Protein AF-A0AAW7EK12-F1 (afdb_monomer_lite)

Sequence (118 aa):
MRKSYTFGIPFGLQRESGLFLDITEVSRGIDCNCICPACKTDLLAKQGEVKLWHFSHSTAVAGDCDGLMEAIRGKIIEVINEHQVLGFPNLLAGDDGGPVSLNEVIGSGSMFGGTADL

Foldseek 3Di:
DQPDPVDAAQWFQAPPVSATDGLVRADAFQRSNGAQQFQRAGWGFDDDDPDDTHIDGPDGDPDDTPSNVSSVVRNVVVVCVVPQWDWDCDFPPRDGTGIDGVVLVVDPDRPDDHDDDD

pLDDT: mean 83.7, std 17.68, range [35.78, 98.56]

Structure (mmCIF, N/CA/C/O backbone):
data_AF-A0AAW7EK12-F1
#
_entry.id   AF-A0AAW7EK12-F1
#
loop_
_atom_site.group_PDB
_atom_site.id
_atom_site.type_symbol
_atom_site.label_atom_id
_atom_site.label_alt_id
_atom_site.label_comp_id
_atom_site.label_asym_id
_atom_site.label_entity_id
_atom_site.label_seq_id
_atom_site.pdbx_PDB_ins_code
_atom_site.Cartn_x
_atom_site.Cartn_y
_atom_site.Cartn_z
_atom_site.occupancy
_atom_site.B_iso_or_equiv
_atom_site.auth_seq_id
_atom_site.auth_comp_id
_atom_site.auth_asym_id
_atom_site.auth_atom_id
_atom_site.pdbx_PDB_model_num
ATOM 1 N N . MET A 1 1 ? 25.222 -3.405 -6.351 1.00 35.78 1 MET A N 1
ATOM 2 C CA . MET A 1 1 ? 24.742 -4.680 -5.773 1.00 35.78 1 MET A CA 1
ATOM 3 C C . MET A 1 1 ? 23.264 -4.508 -5.448 1.00 35.78 1 MET A C 1
ATOM 5 O O . MET A 1 1 ? 22.950 -3.606 -4.685 1.00 35.78 1 MET A O 1
ATOM 9 N N . ARG A 1 2 ? 22.348 -5.248 -6.091 1.00 41.81 2 ARG A N 1
ATOM 10 C CA . ARG A 1 2 ? 20.910 -5.152 -5.776 1.00 41.81 2 ARG A CA 1
ATOM 11 C C . ARG A 1 2 ? 20.693 -5.828 -4.423 1.00 41.81 2 ARG A C 1
ATOM 13 O O . ARG A 1 2 ? 20.919 -7.030 -4.320 1.00 41.81 2 ARG A O 1
ATOM 20 N N . LYS A 1 3 ? 20.334 -5.064 -3.389 1.00 43.06 3 LYS A N 1
ATOM 21 C CA . LYS A 1 3 ? 19.972 -5.626 -2.084 1.00 43.06 3 LYS A CA 1
ATOM 22 C C . LYS A 1 3 ? 18.688 -6.436 -2.273 1.00 43.06 3 LYS A C 1
ATOM 24 O O . LYS A 1 3 ? 17.646 -5.894 -2.629 1.00 43.06 3 LYS A O 1
ATOM 29 N N . SER A 1 4 ? 18.816 -7.752 -2.148 1.00 43.69 4 SER A N 1
ATOM 30 C CA . SER A 1 4 ? 17.712 -8.701 -2.226 1.00 43.69 4 SER A CA 1
ATOM 31 C C . SER A 1 4 ? 17.066 -8.750 -0.852 1.00 43.69 4 SER A C 1
ATOM 33 O O . SER A 1 4 ? 17.500 -9.521 -0.002 1.00 43.69 4 SER A O 1
ATOM 35 N N . TYR A 1 5 ? 16.055 -7.919 -0.616 1.00 50.28 5 TYR A N 1
ATOM 36 C CA . TYR A 1 5 ? 15.124 -8.224 0.461 1.00 50.28 5 TYR A CA 1
ATOM 37 C C . TYR A 1 5 ? 14.461 -9.555 0.093 1.00 50.28 5 TYR A C 1
ATOM 39 O O . TYR A 1 5 ? 13.842 -9.682 -0.961 1.00 50.28 5 TYR A O 1
ATOM 47 N N . THR A 1 6 ? 14.689 -10.578 0.917 1.00 54.78 6 THR A N 1
ATOM 48 C CA . THR A 1 6 ? 14.217 -11.959 0.707 1.00 54.78 6 THR A CA 1
ATOM 49 C C . THR A 1 6 ? 12.686 -12.052 0.655 1.00 54.78 6 THR A C 1
ATOM 51 O O . THR A 1 6 ? 12.140 -13.042 0.177 1.00 54.78 6 THR A O 1
ATOM 54 N N . PHE A 1 7 ? 11.998 -10.998 1.094 1.00 68.00 7 PHE A N 1
ATOM 55 C CA . PHE A 1 7 ? 10.551 -10.889 1.162 1.00 68.00 7 PHE A CA 1
ATOM 56 C C . PHE A 1 7 ? 10.125 -9.652 0.368 1.00 68.00 7 PHE A C 1
ATOM 58 O O . PHE A 1 7 ? 10.667 -8.564 0.569 1.00 68.00 7 PHE A O 1
ATOM 65 N N . GLY A 1 8 ? 9.219 -9.833 -0.594 1.00 86.25 8 GLY A N 1
ATOM 66 C CA . GLY A 1 8 ? 8.693 -8.722 -1.381 1.00 86.25 8 GLY A CA 1
ATOM 67 C C . GLY A 1 8 ? 7.722 -7.857 -0.576 1.00 86.25 8 GLY A C 1
ATOM 68 O O . GLY A 1 8 ? 7.357 -8.189 0.549 1.00 86.25 8 GLY A O 1
ATOM 69 N N . ILE A 1 9 ? 7.320 -6.727 -1.150 1.00 94.69 9 ILE A N 1
ATOM 70 C CA . ILE A 1 9 ? 6.393 -5.798 -0.499 1.00 94.69 9 ILE A CA 1
ATOM 71 C C . ILE A 1 9 ? 4.975 -6.400 -0.590 1.00 94.69 9 ILE A C 1
ATOM 73 O O . ILE A 1 9 ? 4.588 -6.799 -1.690 1.00 94.69 9 ILE A O 1
ATOM 77 N N . PRO A 1 10 ? 4.216 -6.514 0.516 1.00 94.81 10 PRO A N 1
ATOM 78 C CA . PRO A 1 10 ? 2.920 -7.199 0.518 1.00 94.81 10 PRO A CA 1
ATOM 79 C C . PRO A 1 10 ? 1.769 -6.325 0.002 1.00 94.81 10 PRO A C 1
ATOM 81 O O . PRO A 1 10 ? 0.907 -6.830 -0.706 1.00 94.81 10 PRO A O 1
ATOM 84 N N . PHE A 1 11 ? 1.796 -5.018 0.288 1.00 98.00 11 PHE A N 1
ATOM 85 C CA . PHE A 1 11 ? 0.751 -4.075 -0.118 1.00 98.00 11 PHE A CA 1
ATOM 86 C C . PHE A 1 11 ? 1.333 -2.918 -0.927 1.00 98.00 11 PHE A C 1
ATOM 88 O O . PHE A 1 11 ? 2.357 -2.336 -0.557 1.00 98.00 11 PHE A O 1
ATOM 95 N N . GLY A 1 12 ? 0.668 -2.572 -2.024 1.00 98.00 12 GLY A N 1
ATOM 96 C CA . GLY A 1 12 ? 0.976 -1.392 -2.820 1.00 98.00 12 GLY A CA 1
ATOM 97 C C . GLY A 1 12 ? 0.032 -0.246 -2.474 1.00 98.00 12 GLY A C 1
ATOM 98 O O . GLY A 1 12 ? -1.174 -0.450 -2.402 1.00 98.00 12 GLY A O 1
ATOM 99 N N . LEU A 1 13 ? 0.554 0.972 -2.306 1.00 98.56 13 LEU A N 1
ATOM 100 C CA . LEU A 1 13 ? -0.296 2.159 -2.185 1.00 98.56 13 LEU A CA 1
ATOM 101 C C . LEU A 1 13 ? -0.784 2.545 -3.587 1.00 98.56 13 LEU A C 1
ATOM 103 O O . LEU A 1 13 ? 0.021 2.990 -4.409 1.00 98.56 13 LEU A O 1
ATOM 107 N N . GLN A 1 14 ? -2.063 2.337 -3.890 1.00 98.44 14 GLN A N 1
ATOM 108 C CA . GLN A 1 14 ? -2.622 2.648 -5.205 1.00 98.44 14 GLN A CA 1
ATOM 109 C C . GLN A 1 14 ? -2.793 4.161 -5.366 1.00 98.44 14 GLN A C 1
ATOM 111 O O . GLN A 1 14 ? -3.350 4.834 -4.500 1.00 98.44 14 GLN A O 1
ATOM 116 N N . ARG A 1 15 ? -2.323 4.710 -6.492 1.00 98.12 15 ARG A N 1
ATOM 117 C CA . ARG A 1 15 ? -2.361 6.162 -6.734 1.00 98.12 15 ARG A CA 1
ATOM 118 C C . ARG A 1 15 ? -3.777 6.728 -6.840 1.00 98.12 15 ARG A C 1
ATOM 120 O O . ARG A 1 15 ? -3.990 7.867 -6.444 1.00 98.12 15 ARG A O 1
ATOM 127 N N . GLU A 1 16 ? -4.705 5.964 -7.406 1.00 96.69 16 GLU A N 1
ATOM 128 C CA . GLU A 1 16 ? -6.064 6.429 -7.709 1.00 96.69 16 GLU A CA 1
ATOM 129 C C . GLU A 1 16 ? -6.961 6.458 -6.473 1.00 96.69 16 GLU A C 1
ATOM 131 O O . GLU A 1 16 ? -7.551 7.493 -6.174 1.00 96.69 16 GLU A O 1
ATOM 136 N N . SER A 1 17 ? -7.046 5.344 -5.743 1.00 96.75 17 SER A N 1
ATOM 137 C CA . SER A 1 17 ? -7.866 5.259 -4.529 1.00 96.75 17 SER A CA 1
ATOM 138 C C . SER A 1 17 ? -7.181 5.837 -3.292 1.00 96.75 17 SER A C 1
ATOM 140 O O . SER A 1 17 ? -7.859 6.224 -2.345 1.00 96.75 17 SER A O 1
ATOM 142 N N . GLY A 1 18 ? -5.845 5.881 -3.274 1.00 97.19 18 GLY A N 1
ATOM 143 C CA . GLY A 1 18 ? -5.081 6.193 -2.068 1.00 97.19 18 GLY A CA 1
ATOM 144 C C . GLY A 1 18 ? -5.085 5.072 -1.024 1.00 97.19 18 GLY A C 1
ATOM 145 O O . GLY A 1 18 ? -4.645 5.317 0.097 1.00 97.19 18 GLY A O 1
ATOM 146 N N . LEU A 1 19 ? -5.555 3.870 -1.378 1.00 97.81 19 LEU A N 1
ATOM 147 C CA . LEU A 1 19 ? -5.644 2.714 -0.485 1.00 97.81 19 LEU A CA 1
ATOM 148 C C . LEU A 1 19 ? -4.448 1.765 -0.634 1.00 97.81 19 LEU A C 1
ATOM 150 O O . LEU A 1 19 ? -3.782 1.713 -1.675 1.00 97.81 19 LEU A O 1
ATOM 154 N N . PHE A 1 20 ? -4.199 0.982 0.410 1.00 98.38 20 PHE A N 1
ATOM 155 C CA . PHE A 1 20 ? -3.253 -0.127 0.416 1.00 98.38 20 PHE A CA 1
ATOM 156 C C . PHE A 1 20 ? -3.923 -1.386 -0.136 1.00 98.38 20 PHE A C 1
ATOM 158 O O . PHE A 1 20 ? -4.725 -2.031 0.542 1.00 98.38 20 PHE A O 1
ATOM 165 N N . LEU A 1 21 ? -3.551 -1.760 -1.358 1.00 98.19 21 LEU A N 1
ATOM 166 C CA . LEU A 1 21 ? -4.080 -2.942 -2.031 1.00 98.19 21 LEU A CA 1
ATOM 167 C C . LEU A 1 21 ? -3.136 -4.134 -1.887 1.00 98.19 21 LEU A C 1
ATOM 169 O O . LEU A 1 21 ? -1.916 -4.003 -2.054 1.00 98.19 21 LEU A O 1
ATOM 173 N N . ASP A 1 22 ? -3.708 -5.298 -1.593 1.00 97.31 22 ASP A N 1
ATOM 174 C CA . ASP A 1 22 ? -3.034 -6.585 -1.694 1.00 97.31 22 ASP A CA 1
ATOM 175 C C . ASP A 1 22 ? -2.736 -6.910 -3.161 1.00 97.31 22 ASP A C 1
ATOM 177 O O . ASP A 1 22 ? -3.387 -6.437 -4.096 1.00 97.31 22 ASP A O 1
ATOM 181 N N . ILE A 1 23 ? -1.731 -7.750 -3.391 1.00 95.94 23 ILE A N 1
ATOM 182 C CA . ILE A 1 23 ? -1.370 -8.132 -4.752 1.00 95.94 23 ILE A CA 1
ATOM 183 C C . ILE A 1 23 ? -2.477 -8.899 -5.490 1.00 95.94 23 ILE A C 1
ATOM 185 O O . ILE A 1 23 ? -2.476 -8.931 -6.718 1.00 95.94 23 ILE A O 1
ATOM 189 N N . THR A 1 24 ? -3.412 -9.528 -4.786 1.00 96.19 24 THR A N 1
ATOM 190 C CA . THR A 1 24 ? -4.568 -10.206 -5.389 1.00 96.19 24 THR A CA 1
ATOM 191 C C . THR A 1 24 ? -5.635 -9.236 -5.901 1.00 96.19 24 THR A C 1
ATOM 193 O O . THR A 1 24 ? -6.442 -9.619 -6.744 1.00 96.19 24 THR A O 1
ATOM 196 N N . GLU A 1 25 ? -5.601 -7.978 -5.460 1.00 97.25 25 GLU A N 1
ATOM 197 C CA . GLU A 1 25 ? -6.600 -6.949 -5.774 1.00 97.25 25 GLU A CA 1
ATOM 198 C C . GLU A 1 25 ? -6.195 -6.067 -6.967 1.00 97.25 25 GLU A C 1
ATOM 200 O O . GLU A 1 25 ? -6.928 -5.157 -7.353 1.00 97.25 25 GLU A O 1
ATOM 205 N N . VAL A 1 26 ? -5.024 -6.314 -7.563 1.00 97.62 26 VAL A N 1
ATOM 206 C CA . VAL A 1 26 ? -4.451 -5.460 -8.611 1.00 97.62 26 VAL A CA 1
ATOM 207 C C . VAL A 1 26 ? -4.124 -6.212 -9.895 1.00 97.62 26 VAL A C 1
ATOM 209 O O . VAL A 1 26 ? -3.829 -7.411 -9.912 1.00 97.62 26 VAL A O 1
ATOM 212 N N . SER A 1 27 ? -4.094 -5.454 -10.990 1.00 97.56 27 SER A N 1
ATOM 213 C CA . SER A 1 27 ? -3.563 -5.899 -12.275 1.00 97.56 27 SER A CA 1
ATOM 214 C C . SER A 1 27 ? -2.073 -6.245 -12.185 1.00 97.56 27 SER A C 1
ATOM 216 O O . SER A 1 27 ? -1.305 -5.631 -11.442 1.00 97.56 27 SER A O 1
ATOM 218 N N . ARG A 1 28 ? -1.635 -7.213 -12.992 1.00 97.38 28 ARG A N 1
ATOM 219 C CA . ARG A 1 28 ? -0.235 -7.649 -13.049 1.00 97.38 28 ARG A CA 1
ATOM 220 C C . ARG A 1 28 ? 0.698 -6.532 -13.518 1.00 97.38 28 ARG A C 1
ATOM 222 O O . ARG A 1 28 ? 0.395 -5.791 -14.444 1.00 97.38 28 ARG A O 1
ATOM 229 N N . GLY A 1 29 ? 1.920 -6.518 -12.986 1.00 97.06 29 GLY A N 1
ATOM 230 C CA . GLY A 1 29 ? 2.997 -5.671 -13.492 1.00 97.06 29 GLY A CA 1
ATOM 231 C C . GLY A 1 29 ? 2.834 -4.204 -13.107 1.00 97.06 29 GLY A C 1
ATOM 232 O O . GLY A 1 29 ? 2.472 -3.905 -11.972 1.00 97.06 29 GLY A O 1
ATOM 233 N N . ILE A 1 30 ? 3.193 -3.302 -14.023 1.00 97.25 30 ILE A N 1
ATOM 234 C CA . ILE A 1 30 ? 3.157 -1.849 -13.790 1.00 97.25 30 ILE A CA 1
ATOM 235 C C . ILE A 1 30 ? 1.724 -1.296 -13.809 1.00 97.25 30 ILE A C 1
ATOM 237 O O . ILE A 1 30 ? 1.450 -0.284 -13.172 1.00 97.25 30 ILE A O 1
ATOM 241 N N . ASP A 1 31 ? 0.800 -2.016 -14.448 1.00 97.50 31 ASP A N 1
ATOM 242 C CA . ASP A 1 31 ? -0.609 -1.634 -14.579 1.00 97.50 31 ASP A CA 1
ATOM 243 C C . ASP A 1 31 ? -1.363 -1.669 -13.239 1.00 97.50 31 ASP A C 1
ATOM 245 O O . ASP A 1 31 ? -2.485 -1.181 -13.159 1.00 97.50 31 ASP A O 1
ATOM 249 N N . CYS A 1 32 ? -0.756 -2.201 -12.166 1.00 97.94 32 CYS A N 1
ATOM 250 C CA . CYS A 1 32 ? -1.292 -2.058 -10.808 1.00 97.94 32 CYS A CA 1
ATOM 251 C C . CYS A 1 32 ? -1.407 -0.591 -10.361 1.00 97.94 32 CYS A C 1
ATOM 253 O O . CYS A 1 32 ? -2.188 -0.292 -9.461 1.00 97.94 32 CYS A O 1
ATOM 255 N N . ASN A 1 33 ? -0.622 0.313 -10.965 1.00 98.19 33 ASN A N 1
ATOM 256 C CA . ASN A 1 33 ? -0.570 1.734 -10.620 1.00 98.19 33 ASN A CA 1
ATOM 257 C C . ASN A 1 33 ? -0.307 1.994 -9.117 1.00 98.19 33 ASN A C 1
ATOM 259 O O . ASN A 1 33 ? -0.813 2.948 -8.515 1.00 98.19 33 ASN A O 1
ATOM 263 N N . CYS A 1 34 ? 0.488 1.117 -8.495 1.00 98.56 34 CYS A N 1
ATOM 264 C CA . CYS A 1 34 ? 0.872 1.202 -7.090 1.00 98.56 34 CYS A CA 1
ATOM 265 C C . CYS A 1 34 ? 2.268 1.805 -6.911 1.00 98.56 34 CYS A C 1
ATOM 267 O O . CYS A 1 34 ? 3.174 1.597 -7.720 1.00 98.56 34 CYS A O 1
ATOM 269 N N . ILE A 1 35 ? 2.469 2.476 -5.778 1.00 98.19 35 ILE A N 1
ATOM 270 C CA . ILE A 1 35 ? 3.768 2.981 -5.333 1.00 98.19 35 ILE A CA 1
ATOM 271 C C . ILE A 1 35 ? 4.203 2.351 -4.019 1.00 98.19 35 ILE A C 1
ATOM 273 O O . ILE A 1 35 ? 3.389 1.941 -3.190 1.00 98.19 35 ILE A O 1
ATOM 277 N N . CYS A 1 36 ? 5.516 2.328 -3.807 1.00 97.06 36 CYS A N 1
ATOM 278 C CA . CYS A 1 36 ? 6.096 1.961 -2.531 1.00 97.06 36 CYS A CA 1
ATOM 279 C C . CYS A 1 36 ? 5.727 3.026 -1.489 1.00 97.06 36 CYS A C 1
ATOM 281 O O . CYS A 1 36 ? 6.047 4.201 -1.689 1.00 97.06 36 CYS A O 1
ATOM 283 N N . PRO A 1 37 ? 5.112 2.662 -0.355 1.00 96.69 37 PRO A N 1
ATOM 284 C CA . PRO A 1 37 ? 4.749 3.634 0.670 1.00 96.69 37 PRO A CA 1
ATOM 285 C C . PRO A 1 37 ? 5.977 4.296 1.311 1.00 96.69 37 PRO A C 1
ATOM 287 O O . PRO A 1 37 ? 5.879 5.463 1.687 1.00 96.69 37 PRO A O 1
ATOM 290 N N . ALA A 1 38 ? 7.129 3.614 1.346 1.00 95.62 38 ALA A N 1
ATOM 291 C CA . ALA A 1 38 ? 8.372 4.135 1.917 1.00 95.62 38 ALA A CA 1
ATOM 292 C C . ALA A 1 38 ? 9.081 5.143 0.994 1.00 95.62 38 ALA A C 1
ATOM 294 O O . ALA A 1 38 ? 9.322 6.283 1.378 1.00 95.62 38 ALA A O 1
ATOM 295 N N . CYS A 1 39 ? 9.425 4.740 -0.235 1.00 95.38 39 CYS A N 1
ATOM 296 C CA . CYS A 1 39 ? 10.263 5.549 -1.136 1.00 95.38 39 CYS A CA 1
ATOM 297 C C . CYS A 1 39 ? 9.499 6.200 -2.297 1.00 95.38 39 CYS A C 1
ATOM 299 O O . CYS A 1 39 ? 10.105 6.885 -3.118 1.00 95.38 39 CYS A O 1
ATOM 301 N N . LYS A 1 40 ? 8.187 5.953 -2.408 1.00 95.62 40 LYS A N 1
ATOM 302 C CA . LYS A 1 40 ? 7.287 6.470 -3.457 1.00 95.62 40 LYS A CA 1
ATOM 303 C C . LYS A 1 40 ? 7.642 6.071 -4.897 1.00 95.62 40 LYS A C 1
ATOM 305 O O . LYS A 1 40 ? 7.007 6.550 -5.831 1.00 95.62 40 LYS A O 1
ATOM 310 N N . THR A 1 41 ? 8.612 5.175 -5.085 1.00 95.94 41 THR A N 1
ATOM 311 C CA . THR A 1 41 ? 8.936 4.586 -6.394 1.00 95.94 41 THR A CA 1
ATOM 312 C C . THR A 1 41 ? 7.815 3.649 -6.838 1.00 95.94 41 THR A C 1
ATOM 314 O O . THR A 1 41 ? 7.212 2.979 -5.996 1.00 95.94 41 THR A O 1
ATOM 317 N N . ASP A 1 42 ? 7.558 3.574 -8.144 1.00 97.50 42 ASP A N 1
ATOM 318 C CA . ASP A 1 42 ? 6.545 2.672 -8.693 1.00 97.50 42 ASP A CA 1
ATOM 319 C C . ASP A 1 42 ? 6.843 1.209 -8.353 1.00 97.50 42 ASP A C 1
ATOM 321 O O . ASP A 1 42 ? 7.998 0.763 -8.304 1.00 97.50 42 ASP A O 1
ATOM 325 N N . LEU A 1 43 ? 5.776 0.451 -8.138 1.00 97.44 43 LEU A N 1
ATOM 326 C CA . LEU A 1 43 ? 5.830 -0.979 -7.896 1.00 97.44 43 LEU A CA 1
ATOM 327 C C . LEU A 1 43 ? 5.429 -1.763 -9.146 1.00 97.44 43 LEU A C 1
ATOM 329 O O . LEU A 1 43 ? 4.681 -1.311 -10.003 1.00 97.44 43 LEU A O 1
ATOM 333 N N . LEU A 1 44 ? 5.941 -2.985 -9.225 1.00 97.12 44 LEU A N 1
ATOM 334 C CA . LEU A 1 44 ? 5.517 -4.020 -10.151 1.00 97.12 44 LEU A CA 1
ATOM 335 C C . LEU A 1 44 ? 4.826 -5.116 -9.347 1.00 97.12 44 LEU A C 1
ATOM 337 O O . LEU A 1 44 ? 5.470 -5.722 -8.486 1.00 97.12 44 LEU A O 1
ATOM 341 N N . ALA A 1 45 ? 3.573 -5.424 -9.672 1.00 97.50 45 ALA A N 1
ATOM 342 C CA . ALA A 1 45 ? 2.880 -6.591 -9.137 1.00 97.50 45 ALA A CA 1
ATOM 343 C C . ALA A 1 45 ? 3.432 -7.873 -9.791 1.00 97.50 45 ALA A C 1
ATOM 345 O O . ALA A 1 45 ? 3.164 -8.176 -10.960 1.00 97.50 45 ALA A O 1
ATOM 346 N N . LYS A 1 46 ? 4.257 -8.633 -9.061 1.00 95.62 46 LYS A N 1
ATOM 347 C CA . LYS A 1 46 ? 4.864 -9.887 -9.534 1.00 95.62 46 LYS A CA 1
ATOM 348 C C . LYS A 1 46 ? 3.935 -11.063 -9.244 1.00 95.62 46 LYS A C 1
ATOM 350 O O . LYS A 1 46 ? 4.157 -11.822 -8.308 1.00 95.62 46 LYS A O 1
ATOM 355 N N . GLN A 1 47 ? 2.930 -11.231 -10.094 1.00 94.88 47 GLN A N 1
ATOM 356 C CA . GLN A 1 47 ? 2.050 -12.400 -10.098 1.00 94.88 47 GLN A CA 1
ATOM 357 C C . GLN A 1 47 ? 2.603 -13.448 -11.082 1.00 94.88 47 GLN A C 1
ATOM 359 O O . GLN A 1 47 ? 2.846 -13.144 -12.256 1.00 94.88 47 GLN A O 1
ATOM 364 N N . GLY A 1 48 ? 2.872 -14.663 -10.609 1.00 90.31 48 GLY A N 1
ATOM 365 C CA . GLY A 1 48 ? 3.399 -15.772 -11.411 1.00 90.31 48 GLY A CA 1
ATOM 366 C C . GLY A 1 48 ? 3.272 -17.117 -10.694 1.00 90.31 48 GLY A C 1
ATOM 367 O O . GLY A 1 48 ? 2.907 -17.166 -9.528 1.00 90.31 48 GLY A O 1
ATOM 368 N N . GLU A 1 49 ? 3.570 -18.216 -11.379 1.00 90.75 49 GLU A N 1
ATOM 369 C CA . GLU A 1 49 ? 3.233 -19.565 -10.883 1.00 90.75 49 GLU A CA 1
ATOM 370 C C . GLU A 1 49 ? 4.278 -20.169 -9.930 1.00 90.75 49 GLU A C 1
ATOM 372 O O . GLU A 1 49 ? 3.978 -21.088 -9.178 1.00 90.75 49 GLU A O 1
ATOM 377 N N . VAL A 1 50 ? 5.517 -19.665 -9.956 1.00 88.50 50 VAL A N 1
ATOM 378 C CA . VAL A 1 50 ? 6.656 -20.295 -9.258 1.00 88.50 50 VAL A CA 1
ATOM 379 C C . VAL A 1 50 ? 6.941 -19.666 -7.894 1.00 88.50 50 VAL A C 1
ATOM 381 O O . VAL A 1 50 ? 7.363 -20.348 -6.965 1.00 88.50 50 VAL A O 1
ATOM 384 N N . LYS A 1 51 ? 6.779 -18.346 -7.776 1.00 85.62 51 LYS A N 1
ATOM 385 C CA . LYS A 1 51 ? 7.102 -17.585 -6.562 1.00 85.62 51 LYS A CA 1
ATOM 386 C C . LYS A 1 51 ? 5.826 -17.014 -5.968 1.00 85.62 51 LYS A C 1
ATOM 388 O O . LYS A 1 51 ? 4.934 -16.632 -6.721 1.00 85.62 51 LYS A O 1
ATOM 393 N N . LEU A 1 52 ? 5.802 -16.878 -4.641 1.00 89.81 52 LEU A N 1
ATOM 394 C CA . LEU A 1 52 ? 4.761 -16.122 -3.951 1.00 89.81 52 LEU A CA 1
ATOM 395 C C . LEU A 1 52 ? 4.616 -14.742 -4.585 1.00 89.81 52 LEU A C 1
ATOM 397 O O . LEU A 1 52 ? 5.614 -14.076 -4.896 1.00 89.81 52 LEU A O 1
ATOM 401 N N . TRP A 1 53 ? 3.368 -14.343 -4.790 1.00 94.62 53 TRP A N 1
ATOM 402 C CA . TRP A 1 53 ? 3.056 -13.054 -5.370 1.00 94.62 53 TRP A CA 1
ATOM 403 C C . TRP A 1 53 ? 3.496 -11.964 -4.403 1.00 94.62 53 TRP A C 1
ATOM 405 O O . TRP A 1 53 ? 3.246 -12.037 -3.204 1.00 94.62 53 TRP A O 1
ATOM 415 N N . HIS A 1 54 ? 4.219 -10.982 -4.925 1.00 94.50 54 HIS A N 1
ATOM 416 C CA . HIS A 1 54 ? 4.649 -9.820 -4.161 1.00 94.50 54 HIS A CA 1
ATOM 417 C C . HIS A 1 54 ? 4.816 -8.595 -5.057 1.00 94.50 54 HIS A C 1
ATOM 419 O O . HIS A 1 54 ? 4.966 -8.706 -6.278 1.00 94.50 54 HIS A O 1
ATOM 425 N N . PHE A 1 55 ? 4.869 -7.417 -4.450 1.00 96.31 55 PHE A N 1
ATOM 426 C CA . PHE A 1 55 ? 5.304 -6.208 -5.128 1.00 96.31 55 PHE A CA 1
ATOM 427 C C . PHE A 1 55 ? 6.829 -6.060 -5.070 1.00 96.31 55 PHE A C 1
ATOM 429 O O . PHE A 1 55 ? 7.487 -6.393 -4.080 1.00 96.31 55 PHE A O 1
ATOM 436 N N . SER A 1 56 ? 7.404 -5.521 -6.142 1.00 94.69 56 SER A N 1
ATOM 437 C CA . SER A 1 56 ? 8.822 -5.150 -6.221 1.00 94.69 56 SER A CA 1
ATOM 438 C C . SER A 1 56 ? 8.972 -3.762 -6.829 1.00 94.69 56 SER A C 1
ATOM 440 O O . SER A 1 56 ? 8.196 -3.430 -7.718 1.00 94.69 56 SER A O 1
ATOM 442 N N . HIS A 1 57 ? 9.996 -2.997 -6.456 1.00 95.12 57 HIS A N 1
ATOM 443 C CA . HIS A 1 57 ? 10.301 -1.732 -7.131 1.00 95.12 57 HIS A CA 1
ATOM 444 C C . HIS A 1 57 ? 10.501 -1.925 -8.643 1.00 95.12 57 HIS A C 1
ATOM 446 O O . HIS A 1 57 ? 11.152 -2.882 -9.077 1.00 95.12 57 HIS A O 1
ATOM 452 N N . SER A 1 58 ? 9.947 -1.011 -9.442 1.00 94.31 58 SER A N 1
ATOM 453 C CA . SER A 1 58 ? 10.118 -0.993 -10.899 1.00 94.31 58 SER A CA 1
ATOM 454 C C . SER A 1 58 ? 11.550 -0.640 -11.308 1.00 94.31 58 SER A C 1
ATOM 456 O O . SER A 1 58 ? 12.064 -1.150 -12.305 1.00 94.31 58 SER A O 1
ATOM 458 N N . THR A 1 59 ? 12.221 0.183 -10.502 1.00 91.69 59 THR A N 1
ATOM 459 C CA . THR A 1 59 ? 13.594 0.644 -10.702 1.00 91.69 59 THR A CA 1
ATOM 460 C C . THR A 1 59 ? 14.452 0.385 -9.464 1.00 91.69 59 THR A C 1
ATOM 462 O O . THR A 1 59 ? 13.974 -0.023 -8.405 1.00 91.69 59 THR A O 1
ATOM 465 N N . ALA A 1 60 ? 15.767 0.568 -9.603 1.00 86.75 60 ALA A N 1
ATOM 466 C CA . ALA A 1 60 ? 16.661 0.508 -8.456 1.00 86.75 60 ALA A CA 1
ATOM 467 C C . ALA A 1 60 ? 16.445 1.740 -7.566 1.00 86.75 60 ALA A C 1
ATOM 469 O O . ALA A 1 60 ? 16.527 2.869 -8.042 1.00 86.75 60 ALA A O 1
ATOM 470 N N . VAL A 1 61 ? 16.222 1.510 -6.274 1.00 85.75 61 VAL A N 1
ATOM 471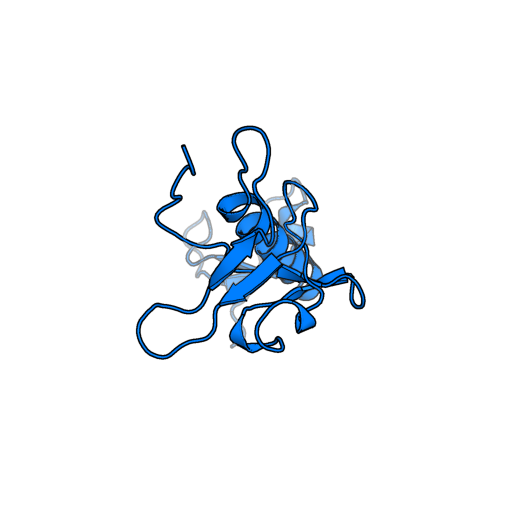 C CA . VAL A 1 61 ? 16.110 2.570 -5.267 1.00 85.75 61 VAL A CA 1
ATOM 472 C C . VAL A 1 61 ? 17.496 2.857 -4.685 1.00 85.75 61 VAL A C 1
ATOM 474 O O . VAL A 1 61 ? 18.280 1.933 -4.455 1.00 85.75 61 VAL A O 1
ATOM 477 N N . ALA A 1 62 ? 17.816 4.135 -4.477 1.00 77.50 62 ALA A N 1
ATOM 478 C CA . ALA A 1 62 ? 19.049 4.542 -3.815 1.00 77.50 62 ALA A CA 1
ATOM 479 C C . ALA A 1 62 ? 18.923 4.351 -2.296 1.00 77.50 62 ALA A C 1
ATOM 481 O O . ALA A 1 62 ? 17.979 4.843 -1.685 1.00 77.50 62 ALA A O 1
ATOM 482 N N . GLY A 1 63 ? 19.893 3.668 -1.687 1.00 79.50 63 GLY A N 1
ATOM 483 C CA . GLY A 1 63 ? 19.888 3.390 -0.249 1.00 79.50 63 GLY A CA 1
ATOM 484 C C . GLY A 1 63 ? 19.011 2.200 0.151 1.00 79.50 63 GLY A C 1
ATOM 485 O O . GLY A 1 63 ? 18.630 1.377 -0.683 1.00 79.50 63 GLY A O 1
ATOM 486 N N . ASP A 1 64 ? 18.758 2.085 1.453 1.00 83.31 64 ASP A N 1
ATOM 487 C CA . ASP A 1 64 ? 17.880 1.063 2.024 1.00 83.31 64 ASP A CA 1
ATOM 488 C C . ASP A 1 64 ? 16.431 1.546 2.010 1.00 83.31 64 ASP A C 1
ATOM 490 O O . ASP A 1 64 ? 16.141 2.689 2.358 1.00 83.31 64 ASP A O 1
ATOM 494 N N . CYS A 1 65 ? 15.521 0.673 1.578 1.00 90.06 65 CYS A N 1
ATOM 495 C CA . CYS A 1 65 ? 14.100 0.978 1.493 1.00 90.06 65 CYS A CA 1
ATOM 496 C C . CYS A 1 65 ? 13.320 0.020 2.385 1.00 90.06 65 CYS A C 1
ATOM 498 O O . CYS A 1 65 ? 13.320 -1.187 2.144 1.00 90.06 65 CYS A O 1
ATOM 500 N N . ASP A 1 66 ? 12.605 0.571 3.364 1.00 92.31 66 ASP A N 1
ATOM 501 C CA . ASP A 1 66 ? 11.799 -0.197 4.317 1.00 92.31 66 ASP A CA 1
ATOM 502 C C . ASP A 1 66 ? 10.369 -0.465 3.806 1.00 92.31 66 ASP A C 1
ATOM 504 O O . ASP A 1 66 ? 9.378 -0.388 4.529 1.00 92.31 66 ASP A O 1
ATOM 508 N N . GLY A 1 67 ? 10.241 -0.739 2.502 1.00 93.44 67 GLY A N 1
ATOM 509 C CA . GLY A 1 67 ? 8.943 -0.883 1.835 1.00 93.44 67 GLY A CA 1
ATOM 510 C C . GLY A 1 67 ? 8.081 -2.011 2.407 1.00 93.44 67 GLY A C 1
ATOM 511 O O . GLY A 1 67 ? 6.860 -1.907 2.376 1.00 93.44 67 GLY A O 1
ATOM 512 N N . LEU A 1 68 ? 8.702 -3.061 2.955 1.00 92.69 68 LEU A N 1
ATOM 513 C CA . LEU A 1 68 ? 7.999 -4.150 3.634 1.00 92.69 68 LEU A CA 1
ATOM 514 C C . LEU A 1 68 ? 7.255 -3.638 4.874 1.00 92.69 68 LEU A C 1
ATOM 516 O O . LEU A 1 68 ? 6.043 -3.821 4.979 1.00 92.69 68 LEU A O 1
ATOM 520 N N . MET A 1 69 ? 7.971 -2.990 5.796 1.00 94.00 69 MET A N 1
ATOM 521 C CA . MET A 1 69 ? 7.391 -2.545 7.062 1.00 94.00 69 MET A CA 1
ATOM 522 C C . MET A 1 69 ? 6.412 -1.396 6.863 1.00 94.00 69 MET A C 1
ATOM 524 O O . MET A 1 69 ? 5.341 -1.408 7.464 1.00 94.00 69 MET A O 1
ATOM 528 N N . GLU A 1 70 ? 6.725 -0.445 5.982 1.00 96.12 70 GLU A N 1
ATOM 529 C CA . GLU A 1 70 ? 5.835 0.689 5.720 1.00 96.12 70 GLU A CA 1
ATOM 530 C C . GLU A 1 70 ? 4.536 0.266 5.020 1.00 96.12 70 GLU A C 1
ATOM 532 O O . GLU A 1 70 ? 3.485 0.853 5.272 1.00 96.12 70 GLU A O 1
ATOM 537 N N . ALA A 1 71 ? 4.563 -0.789 4.199 1.00 96.50 71 ALA A N 1
ATOM 538 C CA . ALA A 1 71 ? 3.347 -1.370 3.631 1.00 96.50 71 ALA A CA 1
ATOM 539 C C . ALA A 1 71 ? 2.475 -2.049 4.693 1.00 96.50 71 ALA A C 1
ATOM 541 O O . ALA A 1 71 ? 1.269 -1.815 4.730 1.00 96.50 71 ALA A O 1
ATOM 542 N N . ILE A 1 72 ? 3.077 -2.847 5.582 1.00 96.38 72 ILE A N 1
ATOM 543 C CA . ILE A 1 72 ? 2.351 -3.507 6.678 1.00 96.38 72 ILE A CA 1
ATOM 544 C C . ILE A 1 72 ? 1.760 -2.464 7.629 1.00 96.38 72 ILE A C 1
ATOM 546 O O . ILE A 1 72 ? 0.571 -2.511 7.936 1.00 96.38 72 ILE A O 1
ATOM 550 N N . ARG A 1 73 ? 2.570 -1.492 8.066 1.00 97.25 73 ARG A N 1
ATOM 551 C CA . ARG A 1 73 ? 2.132 -0.398 8.942 1.00 97.25 73 ARG A CA 1
ATOM 552 C C . ARG A 1 73 ? 0.977 0.377 8.313 1.00 97.25 73 ARG A C 1
ATOM 554 O O . ARG A 1 73 ? -0.014 0.629 8.992 1.00 97.25 73 ARG A O 1
ATOM 561 N N . GLY A 1 74 ? 1.109 0.743 7.040 1.00 97.25 74 GLY A N 1
ATOM 562 C CA . GLY A 1 74 ? 0.080 1.468 6.307 1.00 97.25 74 GLY A CA 1
ATOM 563 C C . GLY A 1 74 ? -1.244 0.712 6.259 1.00 97.25 74 GLY A C 1
ATOM 564 O O . GLY A 1 74 ? -2.268 1.272 6.643 1.00 97.25 74 GLY A O 1
ATOM 565 N N . LYS A 1 75 ? -1.214 -0.580 5.902 1.00 97.44 75 LYS A N 1
ATOM 566 C CA . LYS A 1 75 ? -2.426 -1.408 5.861 1.00 97.44 75 LYS A CA 1
ATOM 567 C C . LYS A 1 75 ? -3.067 -1.586 7.238 1.00 97.44 75 LYS A C 1
ATOM 569 O O . LYS A 1 75 ? -4.283 -1.510 7.347 1.00 97.44 75 LYS A O 1
ATOM 574 N N . ILE A 1 76 ? -2.273 -1.774 8.297 1.00 95.81 76 ILE A N 1
ATOM 575 C CA . ILE A 1 76 ? -2.795 -1.852 9.673 1.00 95.81 76 ILE A CA 1
ATOM 576 C C . ILE A 1 76 ? -3.544 -0.566 10.035 1.00 95.81 76 ILE A C 1
ATOM 578 O O . ILE A 1 76 ? -4.662 -0.631 10.534 1.00 95.81 76 ILE A O 1
ATOM 582 N N . ILE A 1 77 ? -2.942 0.598 9.777 1.00 94.62 77 ILE A N 1
ATOM 583 C CA . ILE A 1 77 ? -3.568 1.892 10.077 1.00 94.62 77 ILE A CA 1
ATOM 584 C C . ILE A 1 77 ? -4.848 2.078 9.255 1.00 94.62 77 ILE A C 1
ATOM 586 O O . ILE A 1 77 ? -5.846 2.539 9.799 1.00 94.62 77 ILE A O 1
ATOM 590 N N . GLU A 1 78 ? -4.836 1.705 7.973 1.00 96.00 78 GLU A N 1
ATOM 591 C CA . GLU A 1 78 ? -6.021 1.743 7.111 1.00 96.00 78 GLU A CA 1
ATOM 592 C C . GLU A 1 78 ? -7.168 0.901 7.687 1.00 96.00 78 GLU A C 1
ATOM 594 O O . GLU A 1 78 ? -8.249 1.437 7.908 1.00 96.00 78 GLU A O 1
ATOM 599 N N . VAL A 1 79 ? -6.911 -0.366 8.032 1.00 94.12 79 VAL A N 1
ATOM 600 C CA . VAL A 1 79 ? -7.914 -1.289 8.597 1.00 94.12 79 VAL A CA 1
ATOM 601 C C . VAL A 1 79 ? -8.453 -0.785 9.939 1.00 94.12 79 VAL A C 1
ATOM 603 O O . VAL A 1 79 ? -9.660 -0.812 10.176 1.00 94.12 79 VAL A O 1
ATOM 606 N N . ILE A 1 80 ? -7.581 -0.289 10.822 1.00 92.62 80 ILE A N 1
ATOM 607 C CA . ILE A 1 80 ? -8.001 0.282 12.111 1.00 92.62 80 ILE A CA 1
ATOM 608 C C . ILE A 1 80 ? -8.903 1.499 11.889 1.00 92.62 80 ILE A C 1
ATOM 610 O O . ILE A 1 80 ? -9.923 1.642 12.562 1.00 92.62 80 ILE A O 1
ATOM 614 N N . ASN A 1 81 ? -8.545 2.366 10.940 1.00 90.94 81 ASN A N 1
ATOM 615 C CA . ASN A 1 81 ? -9.336 3.549 10.633 1.00 90.94 81 ASN A CA 1
ATOM 616 C C . ASN A 1 81 ? -10.673 3.206 9.967 1.00 90.94 81 ASN A C 1
ATOM 618 O O . ASN A 1 81 ? -11.661 3.890 10.223 1.00 90.94 81 ASN A O 1
ATOM 622 N N . GLU A 1 82 ? -10.721 2.162 9.145 1.00 91.38 82 GLU A N 1
ATOM 623 C CA . GLU A 1 82 ? -11.942 1.707 8.484 1.00 91.38 82 GLU A CA 1
ATOM 624 C C . GLU A 1 82 ? -12.936 1.096 9.478 1.00 91.38 82 GLU A C 1
ATOM 626 O O . GLU A 1 82 ? -14.109 1.468 9.494 1.00 91.38 82 GLU A O 1
ATOM 631 N N . HIS A 1 83 ? -12.471 0.192 10.342 1.00 89.81 83 HIS A N 1
ATOM 632 C CA . HIS A 1 83 ? -13.356 -0.562 11.230 1.00 89.81 83 HIS A CA 1
ATOM 633 C C . HIS A 1 83 ? -13.585 0.096 12.594 1.00 89.81 83 HIS A C 1
ATOM 635 O O . HIS A 1 83 ? -14.567 -0.230 13.257 1.00 89.81 83 HIS A O 1
ATOM 641 N N . GLN A 1 84 ? -12.706 1.005 13.034 1.00 89.81 84 GLN A N 1
ATOM 642 C CA . GLN A 1 84 ? -12.782 1.692 14.335 1.00 89.81 84 GLN A CA 1
ATOM 643 C C . GLN A 1 84 ? -12.885 0.747 15.551 1.00 89.81 84 GLN A C 1
ATOM 645 O O . GLN A 1 84 ? -13.297 1.174 16.630 1.00 89.81 84 GLN A O 1
ATOM 650 N N . VAL A 1 85 ? -12.495 -0.524 15.411 1.00 85.62 85 VAL A N 1
ATOM 651 C CA . VAL A 1 85 ? -12.522 -1.536 16.477 1.00 85.62 85 VAL A CA 1
ATOM 652 C C . VAL A 1 85 ? -11.241 -2.371 16.479 1.00 85.62 85 VAL A C 1
ATOM 654 O O . VAL A 1 85 ? -10.652 -2.638 15.431 1.00 85.62 85 VAL A O 1
ATOM 657 N N . LEU A 1 86 ? -10.812 -2.800 17.665 1.00 85.06 86 LEU A N 1
ATOM 658 C CA . LEU A 1 86 ? -9.672 -3.686 17.893 1.00 85.06 86 LEU A CA 1
ATOM 659 C C . LEU A 1 86 ? -10.112 -4.888 18.728 1.00 85.06 86 LEU A C 1
ATOM 661 O O . LEU A 1 86 ? -10.681 -4.721 19.799 1.00 85.06 86 LEU A O 1
ATOM 665 N N . GLY A 1 87 ? -9.831 -6.103 18.261 1.00 82.44 87 GLY A N 1
ATOM 666 C CA . GLY A 1 87 ? -10.092 -7.322 19.028 1.00 82.44 87 GLY A CA 1
ATOM 667 C C . GLY A 1 87 ? -8.955 -7.632 19.999 1.00 82.44 87 GLY A C 1
ATOM 668 O O . GLY A 1 87 ? -7.803 -7.744 19.577 1.00 82.44 87 GLY A O 1
ATOM 669 N N . PHE A 1 88 ? -9.275 -7.829 21.277 1.00 81.00 88 PHE A N 1
ATOM 670 C CA . PHE A 1 88 ? -8.320 -8.278 22.290 1.00 81.00 88 PHE A CA 1
ATOM 671 C C . PHE A 1 88 ? -8.704 -9.669 22.799 1.00 81.00 88 PHE A C 1
ATOM 673 O O . PHE A 1 88 ? -9.845 -9.862 23.205 1.00 81.00 88 PHE A O 1
ATOM 680 N N . PRO A 1 89 ? -7.780 -10.648 22.821 1.00 73.31 89 PRO A N 1
ATOM 681 C CA . PRO A 1 89 ? -8.099 -12.003 23.267 1.00 73.31 89 PRO A CA 1
ATOM 682 C C . PRO A 1 89 ? -8.350 -12.100 24.778 1.00 73.31 89 PRO A C 1
ATOM 684 O O . PRO A 1 89 ? -9.035 -13.018 25.201 1.00 73.31 89 PRO A O 1
ATOM 687 N N . ASN A 1 90 ? -7.804 -11.177 25.579 1.00 73.62 90 ASN A N 1
ATOM 688 C CA . ASN A 1 90 ? -8.060 -11.056 27.016 1.00 73.62 90 ASN A CA 1
ATOM 689 C C . ASN A 1 90 ? -7.970 -9.577 27.416 1.00 73.62 90 ASN A C 1
ATOM 691 O O . ASN A 1 90 ? -7.042 -8.889 26.977 1.00 73.62 90 ASN A O 1
ATOM 695 N N . LEU A 1 91 ? -8.871 -9.107 28.278 1.00 66.25 91 LEU A N 1
ATOM 696 C CA . LEU A 1 91 ? -8.774 -7.788 28.909 1.00 66.25 91 LEU A CA 1
ATOM 697 C C . LEU A 1 91 ? -8.055 -7.900 30.266 1.00 66.25 91 LEU A C 1
ATOM 699 O O . LEU A 1 91 ? -8.115 -8.925 30.951 1.00 66.25 91 LEU A O 1
ATOM 703 N N . LEU A 1 92 ? -7.325 -6.850 30.655 1.00 58.16 92 LEU A N 1
ATOM 704 C CA . LEU A 1 92 ? -6.550 -6.802 31.902 1.00 58.16 92 LEU A CA 1
ATOM 705 C C . LEU A 1 92 ? -7.468 -6.680 33.133 1.00 58.16 92 LEU A C 1
ATOM 707 O O . LEU A 1 92 ? -7.527 -5.620 33.737 1.00 58.16 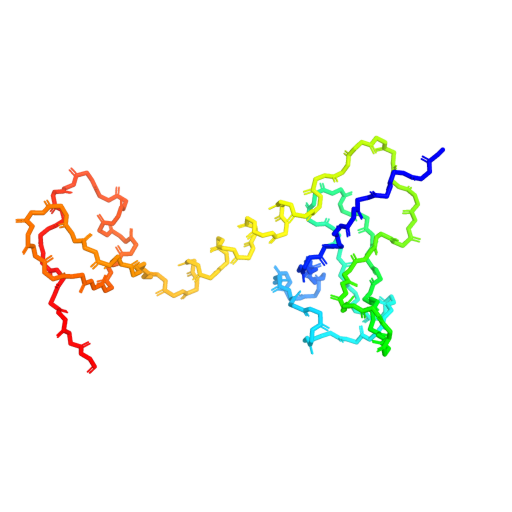92 LEU A O 1
ATOM 711 N N . ALA A 1 93 ? -8.173 -7.749 33.504 1.00 62.59 93 ALA A N 1
ATOM 712 C CA . ALA A 1 93 ? -8.864 -7.911 34.796 1.00 62.59 93 ALA A CA 1
ATOM 713 C C . ALA A 1 93 ? -9.491 -9.305 35.007 1.00 62.59 93 ALA A C 1
ATOM 715 O O . ALA A 1 93 ? -10.096 -9.536 36.050 1.00 62.59 93 ALA A O 1
ATOM 716 N N . GLY A 1 94 ? -9.333 -10.245 34.067 1.00 60.16 94 GLY A N 1
ATOM 717 C CA . GLY A 1 94 ? -10.031 -11.537 34.117 1.00 60.16 94 GLY A CA 1
ATOM 718 C C . GLY A 1 94 ? -11.377 -11.542 33.391 1.00 60.16 94 GLY A C 1
ATOM 719 O O . GLY A 1 94 ? -12.108 -12.520 33.513 1.00 60.16 94 GLY A O 1
ATOM 720 N N . ASP A 1 95 ? -11.676 -10.482 32.638 1.00 59.66 95 ASP A N 1
ATOM 721 C CA . ASP A 1 95 ? -12.817 -10.425 31.728 1.00 59.66 95 ASP A CA 1
ATOM 722 C C . ASP A 1 95 ? -12.519 -11.176 30.419 1.00 59.66 95 ASP A C 1
ATOM 724 O O . ASP A 1 95 ? -11.364 -11.248 29.970 1.00 59.66 95 ASP A O 1
ATOM 728 N N . ASP A 1 96 ? -13.577 -11.701 29.797 1.00 65.56 96 ASP A N 1
ATOM 729 C CA . ASP A 1 96 ? -13.508 -12.333 28.482 1.00 65.56 96 ASP A CA 1
ATOM 730 C C . ASP A 1 96 ? -12.997 -11.329 27.431 1.00 65.56 96 ASP A C 1
ATOM 732 O O . ASP A 1 96 ? -13.310 -10.136 27.459 1.00 65.56 96 ASP A O 1
ATOM 736 N N . GLY A 1 97 ? -12.163 -11.802 26.502 1.00 72.06 97 GLY A N 1
ATOM 737 C CA . GLY A 1 97 ? -11.715 -10.994 25.370 1.00 72.06 97 GLY A CA 1
ATOM 738 C C . GLY A 1 97 ? -12.866 -10.581 24.449 1.00 72.06 97 GLY A C 1
ATOM 739 O O . GLY A 1 97 ? -13.904 -11.236 24.388 1.00 72.06 97 GLY A O 1
ATOM 740 N N . GLY A 1 98 ? -12.665 -9.515 23.679 1.00 77.31 98 GLY A N 1
ATOM 741 C CA . GLY A 1 98 ? -13.685 -9.005 22.772 1.00 77.31 98 GLY A CA 1
ATOM 742 C C . GLY A 1 98 ? -13.219 -7.834 21.907 1.00 77.31 98 GLY A C 1
ATOM 743 O O . GLY A 1 98 ? -12.083 -7.361 22.042 1.00 77.31 98 GLY A O 1
ATOM 744 N N . PRO A 1 99 ? -14.076 -7.382 20.979 1.00 81.44 99 PRO A N 1
ATOM 745 C CA . PRO A 1 99 ? -13.862 -6.143 20.247 1.00 81.44 99 PRO A CA 1
ATOM 746 C C . PRO A 1 99 ? -13.973 -4.937 21.190 1.00 81.44 99 PRO A C 1
ATOM 748 O O . PRO A 1 99 ? -14.893 -4.841 21.994 1.00 81.44 99 PRO A O 1
ATOM 751 N N . VAL A 1 100 ? -13.041 -3.998 21.059 1.00 80.06 100 VAL A N 1
ATOM 752 C CA . VAL A 1 100 ? -12.989 -2.728 21.792 1.00 80.06 100 VAL A 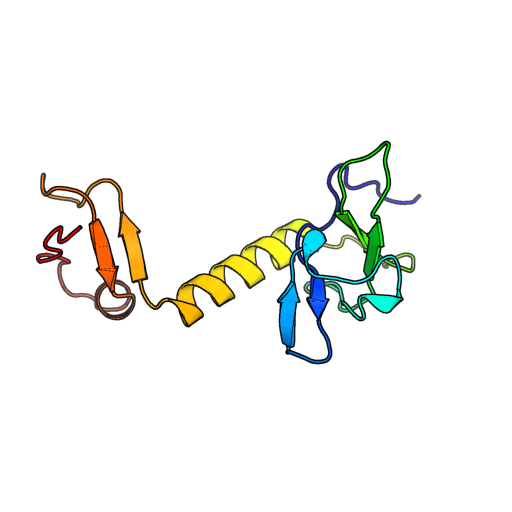CA 1
ATOM 753 C C . VAL A 1 100 ? -12.985 -1.591 20.777 1.00 80.06 100 VAL A C 1
ATOM 755 O O . VAL A 1 100 ? -12.246 -1.638 19.791 1.00 80.06 100 VAL A O 1
ATOM 758 N N . SER A 1 101 ? -13.800 -0.560 21.002 1.00 84.62 101 SER A N 1
ATOM 759 C CA . SER A 1 101 ? -13.838 0.619 20.131 1.00 84.62 101 SER A CA 1
ATOM 760 C C . SER A 1 101 ? -12.519 1.390 20.183 1.00 84.62 101 SER A C 1
ATOM 762 O O . SER A 1 101 ? -11.950 1.600 21.253 1.00 84.62 101 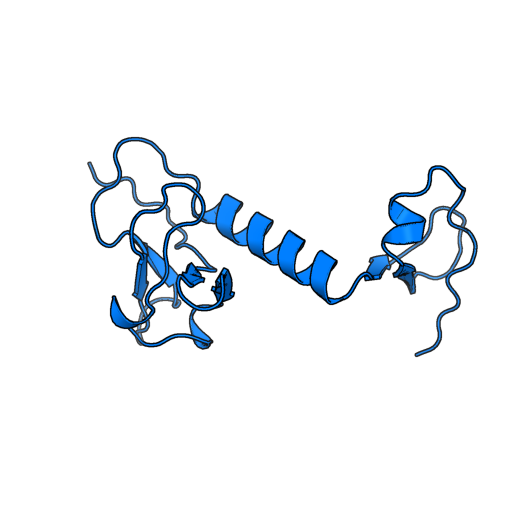SER A O 1
ATOM 764 N N . LEU A 1 102 ? -12.048 1.899 19.044 1.00 85.31 102 LEU A N 1
ATOM 765 C CA . LEU A 1 102 ? -10.820 2.692 18.976 1.00 85.31 102 LEU A CA 1
ATOM 766 C C . LEU A 1 102 ? -10.887 3.943 19.874 1.00 85.31 102 LEU A C 1
ATOM 768 O O . LEU A 1 102 ? -9.878 4.344 20.449 1.00 85.31 102 LEU A O 1
ATOM 772 N N . ASN A 1 103 ? -12.079 4.517 20.068 1.00 83.88 103 ASN A N 1
ATOM 773 C CA . ASN A 1 103 ? -12.282 5.651 20.977 1.00 83.88 103 ASN A CA 1
ATOM 774 C C . ASN A 1 103 ? -12.008 5.291 22.445 1.00 83.88 103 ASN A C 1
ATOM 776 O O . ASN A 1 103 ? -11.469 6.110 23.189 1.00 83.88 103 ASN A O 1
ATOM 780 N N . GLU A 1 104 ? -12.338 4.067 22.858 1.00 78.62 104 GLU A N 1
ATOM 781 C CA . GLU A 1 104 ? -12.039 3.559 24.203 1.00 78.62 104 GLU A CA 1
ATOM 782 C C . GLU A 1 104 ? -10.539 3.299 24.373 1.00 78.62 104 GLU A C 1
ATOM 784 O O . GLU A 1 104 ? -10.003 3.480 25.462 1.00 78.62 104 GLU A O 1
ATOM 789 N N . VAL A 1 105 ? -9.845 2.960 23.279 1.00 79.94 105 VAL A N 1
ATOM 790 C CA . VAL A 1 105 ? -8.382 2.777 23.233 1.00 79.94 105 VAL A CA 1
ATOM 791 C C . VAL A 1 105 ? -7.601 4.069 23.338 1.00 79.94 105 VAL A C 1
ATOM 793 O O . VAL A 1 105 ? -6.531 4.099 23.943 1.00 79.94 105 VAL A O 1
ATOM 796 N N . ILE A 1 106 ? -8.139 5.148 22.791 1.00 78.62 106 ILE A N 1
ATOM 797 C CA . ILE A 1 106 ? -7.496 6.460 22.840 1.00 78.62 106 ILE A CA 1
ATOM 798 C C . ILE A 1 106 ? -7.765 7.163 24.184 1.00 78.62 106 ILE A C 1
ATOM 800 O O . ILE A 1 106 ? -6.973 8.005 24.612 1.00 78.62 106 ILE A O 1
ATOM 804 N N . GLY A 1 107 ? -8.861 6.827 24.872 1.00 71.19 107 GLY A N 1
ATOM 805 C CA . GLY A 1 107 ? -9.198 7.387 26.178 1.00 71.19 107 GLY A CA 1
ATOM 806 C C . GLY A 1 107 ? -8.238 6.937 27.286 1.00 71.19 107 GLY A C 1
ATOM 807 O O . GLY A 1 107 ? -7.878 5.774 27.387 1.00 71.19 107 GLY A O 1
ATOM 808 N N . SER A 1 108 ? -7.868 7.842 28.198 1.00 57.66 108 SER A N 1
ATOM 809 C CA . SER A 1 108 ? -7.099 7.503 29.412 1.00 57.66 108 SER A CA 1
ATOM 810 C C . SER A 1 108 ? -7.956 6.875 30.527 1.00 57.66 108 SER A C 1
ATOM 812 O O . SER A 1 108 ? -7.531 6.825 31.682 1.00 57.66 108 SER A O 1
ATOM 814 N N . GLY A 1 109 ? -9.197 6.489 30.214 1.00 59.38 109 GLY A N 1
ATOM 815 C CA . GLY A 1 109 ? -10.110 5.807 31.127 1.00 59.38 109 GLY A CA 1
ATOM 816 C C . GLY A 1 109 ? -9.807 4.314 31.195 1.00 59.38 109 GLY A C 1
ATOM 817 O O . GLY A 1 109 ? -9.183 3.748 30.303 1.00 59.38 109 GLY A O 1
ATOM 818 N N . SER A 1 110 ? -10.241 3.661 32.268 1.00 57.09 110 SER A N 1
ATOM 819 C CA . SER A 1 110 ? -10.118 2.211 32.352 1.00 57.09 110 SER A CA 1
ATOM 820 C C . SER A 1 110 ? -11.101 1.544 31.385 1.00 57.09 110 SER A C 1
ATOM 822 O O . SER A 1 110 ? -12.286 1.876 31.396 1.00 57.09 110 SER A O 1
ATOM 824 N N . MET A 1 111 ? -10.599 0.645 30.536 1.00 56.47 111 MET A N 1
ATOM 825 C CA . MET A 1 111 ? -11.394 -0.139 29.588 1.00 56.47 111 MET A CA 1
ATOM 826 C C . MET A 1 111 ? -12.173 -1.221 30.330 1.00 56.47 111 MET A C 1
ATOM 828 O O . MET A 1 111 ? -11.733 -2.363 30.423 1.00 56.47 111 MET A O 1
ATOM 832 N N . PHE A 1 112 ? -13.317 -0.858 30.890 1.00 50.44 112 PHE A N 1
ATOM 833 C CA . PHE A 1 112 ? -14.256 -1.818 31.453 1.00 50.44 112 PHE A CA 1
ATOM 834 C C . PHE A 1 112 ? -15.573 -1.677 30.698 1.00 50.44 112 PHE A C 1
ATOM 836 O O . PHE A 1 112 ? -16.204 -0.623 30.778 1.00 50.44 112 PHE A O 1
ATOM 843 N N . GLY A 1 113 ? -15.983 -2.719 29.967 1.00 50.38 113 GLY A N 1
ATOM 844 C CA . GLY A 1 113 ? -17.330 -2.768 29.386 1.00 50.38 113 GLY A CA 1
ATOM 845 C C . GLY A 1 113 ? -17.499 -3.338 27.976 1.00 50.38 113 GLY A C 1
ATOM 846 O O . GLY A 1 113 ? -18.563 -3.128 27.404 1.00 50.38 113 GLY A O 1
ATOM 847 N N . GLY A 1 114 ? -16.528 -4.057 27.405 1.00 45.50 114 GLY A N 1
ATOM 8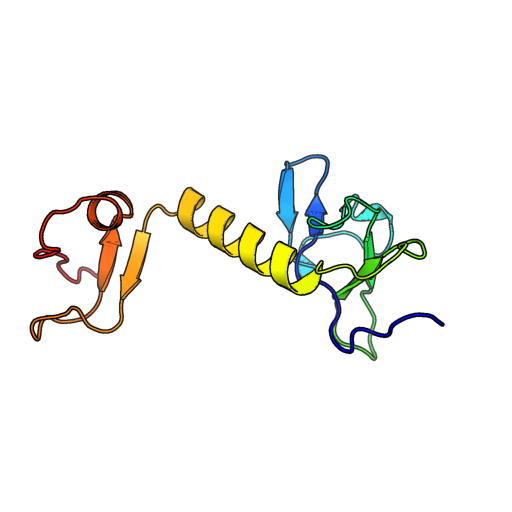48 C CA . GLY A 1 114 ? -16.760 -4.780 26.149 1.00 45.50 114 GLY A CA 1
ATOM 849 C C . GLY A 1 114 ? -17.590 -6.040 26.394 1.00 45.50 114 GLY A C 1
ATOM 850 O O . GLY A 1 114 ? -17.048 -7.057 26.814 1.00 45.50 114 GLY A O 1
ATOM 851 N N . THR A 1 115 ? -18.904 -5.987 26.172 1.00 45.44 115 THR A N 1
ATOM 852 C CA . THR A 1 115 ? -19.747 -7.190 26.167 1.00 45.44 115 THR A CA 1
ATOM 853 C C . THR A 1 115 ? -19.538 -7.957 24.863 1.00 45.44 115 THR A C 1
ATOM 855 O O . THR A 1 115 ? -19.617 -7.385 23.776 1.00 45.44 115 THR A O 1
ATOM 858 N N . ALA A 1 116 ? -19.266 -9.258 24.973 1.00 39.38 116 ALA A N 1
ATOM 859 C CA . ALA A 1 116 ? -19.197 -10.177 23.846 1.00 39.38 116 ALA A CA 1
ATOM 860 C C . ALA A 1 116 ? -20.605 -10.435 23.289 1.00 39.38 116 ALA A C 1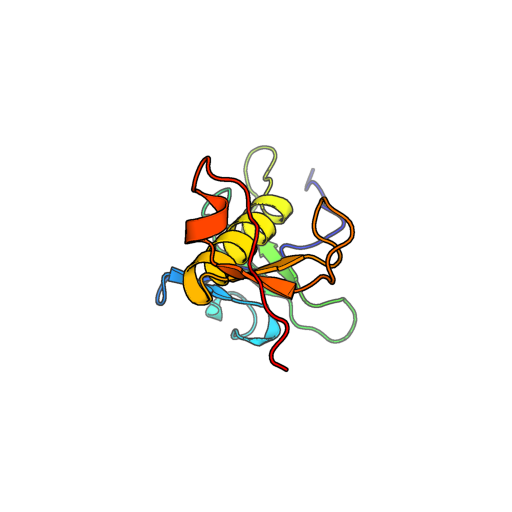
ATOM 862 O O . ALA A 1 116 ? -21.277 -11.365 23.726 1.00 39.38 116 ALA A O 1
ATOM 863 N N . ASP A 1 117 ? -21.036 -9.634 22.318 1.00 39.00 117 ASP A N 1
ATOM 864 C CA . ASP A 1 117 ? -22.143 -10.017 21.443 1.00 39.00 117 ASP A CA 1
ATOM 865 C C . ASP A 1 117 ? -21.558 -10.502 20.106 1.00 39.00 117 ASP A C 1
ATOM 867 O O . ASP A 1 117 ? -20.918 -9.741 19.375 1.00 39.00 117 ASP A O 1
ATOM 871 N N . LEU A 1 118 ? -21.718 -11.813 19.873 1.00 41.81 118 LEU A N 1
ATOM 872 C CA . LEU A 1 118 ? -21.348 -12.566 18.664 1.00 41.81 118 LEU A CA 1
ATOM 873 C C . LEU A 1 118 ? -22.262 -12.249 17.475 1.00 41.81 118 LEU A C 1
ATOM 875 O O . LEU A 1 118 ? -23.495 -12.180 17.684 1.00 41.81 118 LEU A O 1
#

Radius of gyration: 18.51 Å; chains: 1; bounding box: 47×28×49 Å

Secondary structure (DSSP, 8-state):
-----SS-BSEEEETTT--EEEGGGS-SBGGG-EE-TTT-PBEEEE--SSS--EEEESSPPSS---HHHHHHHHHHHHHHHHH-EEEEEE-TTSPEEEEEEHHHHHSSS---------